Protein AF-A0A7C5SXS5-F1 (afdb_monomer)

Organism: NCBI:txid75906

Structure (mmCIF, N/CA/C/O backbone):
data_AF-A0A7C5SXS5-F1
#
_entry.id   AF-A0A7C5SXS5-F1
#
loop_
_atom_site.group_PDB
_atom_site.id
_atom_site.type_symbol
_atom_site.label_atom_id
_atom_site.label_alt_id
_atom_site.label_comp_id
_atom_site.label_asym_id
_atom_site.label_entity_id
_atom_site.label_seq_id
_atom_site.pdbx_PDB_ins_code
_atom_site.Cartn_x
_atom_site.Cartn_y
_atom_site.Cartn_z
_atom_site.occupancy
_atom_site.B_iso_or_equiv
_atom_site.auth_seq_id
_atom_site.auth_comp_id
_atom_site.auth_asym_id
_atom_site.auth_atom_id
_atom_site.pdbx_PDB_model_num
ATOM 1 N N . MET A 1 1 ? -8.457 -8.438 5.625 1.00 91.56 1 MET A N 1
ATOM 2 C CA . MET A 1 1 ? -7.623 -8.428 6.844 1.00 91.56 1 MET A CA 1
ATOM 3 C C . MET A 1 1 ? -8.124 -7.313 7.725 1.00 91.56 1 MET A C 1
ATOM 5 O O . MET A 1 1 ? -8.372 -6.216 7.226 1.00 91.56 1 MET A O 1
ATOM 9 N N . GLN A 1 2 ? -8.261 -7.585 9.014 1.00 95.12 2 GLN A N 1
ATOM 10 C CA . GLN A 1 2 ? -8.730 -6.604 9.985 1.00 95.12 2 GLN A CA 1
ATOM 11 C C . GLN A 1 2 ? -7.595 -5.692 10.436 1.00 95.12 2 GLN A C 1
ATOM 13 O O . GLN A 1 2 ? -6.434 -6.098 10.494 1.00 95.12 2 GLN A O 1
ATOM 18 N N . LEU A 1 3 ? -7.929 -4.460 10.819 1.00 94.81 3 LEU A N 1
ATOM 19 C CA . LEU A 1 3 ? -6.944 -3.490 11.305 1.00 94.81 3 LEU A CA 1
ATOM 20 C C . LEU A 1 3 ? -6.192 -3.978 12.556 1.00 94.81 3 LEU A C 1
ATOM 22 O O . LEU A 1 3 ? -5.013 -3.659 12.734 1.00 94.81 3 LEU A O 1
ATOM 26 N N . ARG A 1 4 ? -6.821 -4.807 13.399 1.00 96.25 4 ARG A N 1
ATOM 27 C CA . ARG A 1 4 ? -6.154 -5.456 14.542 1.00 96.25 4 ARG A CA 1
ATOM 28 C C . ARG A 1 4 ? -5.034 -6.427 14.154 1.00 96.25 4 ARG A C 1
ATOM 30 O O . ARG A 1 4 ? -4.135 -6.643 14.960 1.00 96.25 4 ARG A O 1
ATOM 37 N N . GLU A 1 5 ? -5.073 -6.996 12.949 1.00 96.56 5 GLU A N 1
ATOM 38 C CA . GLU A 1 5 ? -4.080 -7.968 12.461 1.00 96.56 5 GLU A CA 1
ATOM 39 C C . GLU A 1 5 ? -2.794 -7.294 11.966 1.00 96.56 5 GLU A C 1
ATOM 41 O O . GLU A 1 5 ? -1.768 -7.954 11.801 1.00 96.56 5 GLU A O 1
ATOM 46 N N . LEU A 1 6 ? -2.832 -5.978 11.742 1.00 96.69 6 LEU A N 1
A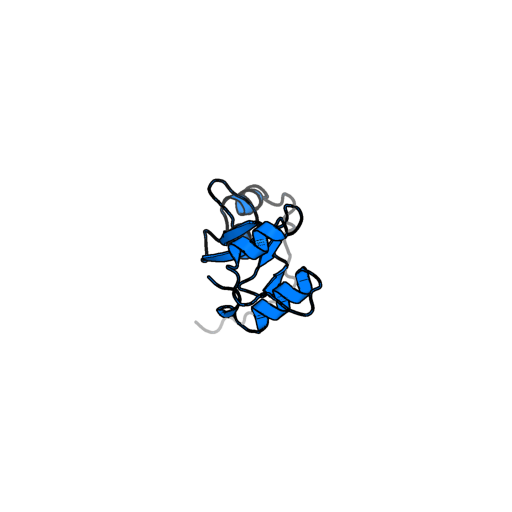TOM 47 C CA . LEU A 1 6 ? -1.654 -5.204 11.379 1.00 96.69 6 LEU A CA 1
ATOM 48 C C . LEU A 1 6 ? -0.628 -5.194 12.513 1.00 96.69 6 LEU A C 1
ATOM 50 O O . LEU A 1 6 ? -0.958 -5.291 13.696 1.00 96.69 6 LEU A O 1
ATOM 54 N N . SER A 1 7 ? 0.642 -5.018 12.164 1.00 97.38 7 SER A N 1
ATOM 55 C CA . SER A 1 7 ? 1.657 -4.722 13.174 1.00 97.38 7 SER A CA 1
ATOM 56 C C . SER A 1 7 ? 1.413 -3.347 13.808 1.00 97.38 7 SER A C 1
ATOM 58 O O . SER A 1 7 ? 0.763 -2.475 13.231 1.00 97.38 7 SER A O 1
ATOM 60 N N . GLU A 1 8 ? 1.968 -3.126 14.999 1.00 97.00 8 GLU A N 1
ATOM 61 C CA . GLU A 1 8 ? 1.890 -1.826 15.677 1.00 97.00 8 GLU A CA 1
ATOM 62 C C . GLU A 1 8 ? 2.439 -0.694 14.804 1.00 97.00 8 GLU A C 1
ATOM 64 O O . GLU A 1 8 ? 1.778 0.325 14.632 1.00 97.00 8 GLU A O 1
ATOM 69 N N . ARG A 1 9 ? 3.577 -0.929 14.142 1.00 97.69 9 ARG A N 1
ATOM 70 C CA . ARG A 1 9 ? 4.189 0.033 13.219 1.00 97.69 9 ARG A CA 1
ATOM 71 C C . ARG A 1 9 ? 3.250 0.431 12.076 1.00 97.69 9 ARG A C 1
ATOM 73 O O . ARG A 1 9 ? 3.174 1.603 11.733 1.00 97.69 9 ARG A O 1
ATOM 80 N N . GLN A 1 10 ? 2.524 -0.529 11.506 1.00 97.94 10 GLN A N 1
ATOM 81 C CA . GLN A 1 10 ? 1.567 -0.274 10.425 1.00 97.94 10 GLN A CA 1
ATOM 82 C C . GLN A 1 10 ? 0.352 0.520 10.898 1.00 97.94 10 GLN A C 1
ATOM 84 O O . GLN A 1 10 ? -0.133 1.390 10.181 1.00 97.94 10 GLN A O 1
ATOM 89 N N . ARG A 1 11 ? -0.126 0.244 12.115 1.00 97.75 11 ARG A N 1
ATOM 90 C CA . ARG A 1 11 ? -1.207 1.018 12.729 1.00 97.75 11 ARG A CA 1
ATOM 91 C C . ARG A 1 11 ? -0.784 2.463 12.979 1.00 97.75 11 ARG A C 1
ATOM 93 O O . ARG A 1 11 ? -1.505 3.371 12.589 1.00 97.75 11 ARG A O 1
ATOM 100 N N . GLU A 1 12 ? 0.391 2.684 13.559 1.00 97.94 12 GLU A N 1
ATOM 101 C CA . GLU A 1 12 ? 0.917 4.038 13.785 1.00 97.94 12 GLU A CA 1
ATOM 102 C C . GLU A 1 12 ? 1.178 4.789 12.471 1.00 97.94 12 GLU A C 1
ATOM 104 O O . GLU A 1 12 ? 0.922 5.988 12.369 1.00 97.94 12 GLU A O 1
ATOM 109 N N . PHE A 1 13 ? 1.599 4.076 11.425 1.00 98.00 13 PHE A N 1
ATOM 110 C CA . PHE A 1 13 ? 1.722 4.650 10.090 1.00 98.00 13 PHE A CA 1
ATOM 111 C C . PHE A 1 13 ? 0.370 5.131 9.544 1.00 98.00 13 PHE A C 1
ATOM 113 O O . PHE A 1 13 ? 0.255 6.283 9.141 1.00 98.00 13 PHE A O 1
ATOM 120 N N . LEU A 1 14 ? -0.677 4.299 9.603 1.00 97.50 14 LEU A N 1
ATOM 121 C CA . LEU A 1 14 ? -2.026 4.696 9.177 1.00 97.50 14 LEU A CA 1
ATOM 122 C C . LEU A 1 14 ? -2.571 5.875 9.995 1.00 97.50 14 LEU A C 1
ATOM 124 O O . LEU A 1 14 ? -3.161 6.789 9.427 1.00 97.50 14 LEU A O 1
ATOM 128 N N . LYS A 1 15 ? -2.354 5.879 11.314 1.00 97.44 15 LYS A N 1
ATOM 129 C CA . LYS A 1 15 ? -2.713 7.010 12.182 1.00 97.44 15 LYS A CA 1
ATOM 130 C C . LYS A 1 15 ? -2.033 8.302 11.751 1.00 97.44 15 LYS A C 1
ATOM 132 O O . LYS A 1 15 ? -2.683 9.337 11.715 1.00 97.44 15 LYS A O 1
ATOM 137 N N . THR A 1 16 ? -0.752 8.225 11.400 1.00 96.88 16 THR A N 1
ATOM 138 C CA . THR A 1 16 ? 0.021 9.380 10.932 1.00 96.88 16 THR A CA 1
ATOM 139 C C . THR A 1 16 ? -0.518 9.895 9.599 1.00 96.88 16 THR A C 1
ATOM 141 O O . THR A 1 16 ? -0.799 11.081 9.485 1.00 96.88 16 THR A O 1
ATOM 144 N N . VAL A 1 17 ? -0.727 9.007 8.620 1.00 96.38 17 VAL A N 1
ATOM 145 C CA . VAL A 1 17 ? -1.222 9.370 7.278 1.00 96.38 17 VAL A CA 1
ATOM 146 C C . VAL A 1 17 ? -2.612 10.012 7.332 1.00 96.38 17 VAL A C 1
ATOM 148 O O . VAL A 1 17 ? -2.881 10.957 6.601 1.00 96.38 17 VAL A O 1
ATOM 151 N N . PHE A 1 18 ? -3.499 9.524 8.204 1.00 96.12 18 PHE A N 1
ATOM 152 C CA . PHE A 1 18 ? -4.869 10.036 8.320 1.00 96.12 18 PHE A CA 1
ATOM 153 C C . PHE A 1 18 ? -5.079 11.033 9.470 1.00 96.12 18 PHE A C 1
ATOM 155 O O . PHE A 1 18 ? -6.227 11.396 9.729 1.00 96.12 18 PHE A O 1
ATOM 162 N N . GLU A 1 19 ? -4.009 11.443 10.159 1.00 96.38 19 GLU A N 1
ATOM 163 C CA . GLU A 1 19 ? -4.031 12.357 11.312 1.00 96.38 19 GLU A CA 1
ATOM 164 C C . GLU A 1 19 ? -5.034 11.934 12.410 1.00 96.38 19 GLU A C 1
ATOM 166 O O . GLU A 1 19 ? -5.878 12.709 12.862 1.00 96.38 19 GLU A O 1
ATOM 171 N N . MET A 1 20 ? -4.970 10.667 12.834 1.00 95.06 20 MET A N 1
ATOM 172 C CA . MET A 1 20 ? -5.895 10.067 13.807 1.00 95.06 20 MET A CA 1
ATOM 173 C C . MET A 1 20 ? -5.176 9.600 15.077 1.00 95.06 20 MET A C 1
ATOM 175 O O . MET A 1 20 ? -4.115 8.990 15.004 1.00 95.06 20 MET A O 1
ATOM 179 N N . GLU A 1 21 ? -5.790 9.791 16.247 1.00 93.25 21 GLU A N 1
ATOM 180 C CA . GLU A 1 21 ? -5.259 9.264 17.519 1.00 93.25 21 GLU A CA 1
ATOM 181 C C . GLU A 1 21 ? -5.517 7.753 17.676 1.00 93.25 21 GLU A C 1
ATOM 183 O O . GLU A 1 21 ? -4.649 6.990 18.118 1.00 93.25 21 GLU A O 1
ATOM 188 N N . GLU A 1 22 ? -6.700 7.294 17.256 1.00 93.19 22 GLU A N 1
ATOM 189 C CA . GLU A 1 22 ? -7.149 5.907 17.391 1.00 93.19 22 GLU A CA 1
ATOM 190 C C . GLU A 1 22 ? -7.632 5.323 16.059 1.00 93.19 22 GLU A C 1
ATOM 192 O O . GLU A 1 22 ? -8.213 6.016 15.224 1.00 93.19 22 GLU A O 1
ATOM 197 N N . LEU A 1 23 ? -7.398 4.020 15.868 1.00 94.44 23 LEU A N 1
ATOM 198 C CA . LEU A 1 23 ? -7.865 3.263 14.704 1.00 94.44 23 LEU A CA 1
ATOM 199 C C . LEU A 1 23 ? -9.029 2.344 15.092 1.00 94.44 23 LEU A C 1
ATOM 201 O O . LEU A 1 23 ? -8.961 1.705 16.144 1.00 94.44 23 LEU A O 1
ATOM 205 N N . PRO A 1 24 ? -10.049 2.189 14.231 1.00 94.44 24 PRO A N 1
ATOM 206 C CA . PRO A 1 24 ? -11.152 1.260 14.463 1.00 94.44 24 PRO A CA 1
ATOM 207 C C . PRO A 1 24 ? -10.695 -0.192 14.237 1.00 94.44 24 PRO A C 1
ATOM 209 O O . PRO A 1 24 ? -10.882 -0.760 13.168 1.00 94.44 24 PRO A O 1
ATOM 212 N N . LEU A 1 25 ? -10.066 -0.802 15.245 1.00 94.19 25 LEU A N 1
ATOM 213 C CA . LEU A 1 25 ? -9.347 -2.082 15.122 1.00 94.19 25 LEU A CA 1
ATOM 214 C C . LEU A 1 25 ? -10.189 -3.267 14.609 1.00 94.19 25 LEU A C 1
ATOM 216 O O . LEU A 1 25 ? -9.626 -4.193 14.020 1.00 94.19 25 LEU A O 1
ATOM 220 N N . ASP A 1 26 ? -11.506 -3.238 14.814 1.00 95.19 26 ASP A N 1
ATOM 221 C CA . ASP A 1 26 ? -12.432 -4.294 14.384 1.00 95.19 26 ASP A CA 1
ATOM 222 C C . ASP A 1 26 ? -12.904 -4.154 12.926 1.00 95.19 26 ASP A C 1
ATOM 224 O O . ASP A 1 26 ? -13.577 -5.045 12.410 1.00 95.19 26 ASP A O 1
ATOM 228 N N . GLN A 1 27 ? -12.553 -3.058 12.246 1.00 96.00 27 GLN A N 1
ATOM 229 C CA . GLN A 1 27 ? -12.907 -2.832 10.847 1.00 96.00 27 GLN A CA 1
ATOM 230 C C . GLN A 1 27 ? -11.928 -3.544 9.895 1.00 96.00 27 GLN A C 1
ATOM 232 O O . GLN A 1 27 ? -10.730 -3.673 10.177 1.00 96.00 27 GLN A O 1
ATOM 237 N N . GLU A 1 28 ? -12.426 -3.989 8.737 1.00 97.56 28 GLU A N 1
ATOM 238 C CA . GLU A 1 28 ? -11.582 -4.481 7.643 1.00 97.56 28 GLU A CA 1
ATOM 239 C C . GLU A 1 28 ? -10.738 -3.339 7.053 1.00 97.56 28 GLU A C 1
ATOM 241 O O . GLU A 1 28 ? -11.233 -2.239 6.803 1.00 97.56 28 GLU A O 1
ATOM 246 N N . LEU A 1 29 ? -9.455 -3.608 6.786 1.00 97.19 29 LEU A N 1
ATOM 247 C CA . LEU A 1 29 ? -8.505 -2.625 6.250 1.00 97.19 29 LEU A CA 1
ATOM 248 C C . LEU A 1 29 ? -9.008 -1.983 4.951 1.00 97.19 29 LEU A C 1
ATOM 250 O O . LEU A 1 29 ? -8.897 -0.774 4.773 1.00 97.19 29 LEU A O 1
ATOM 254 N N . GLU A 1 30 ? -9.545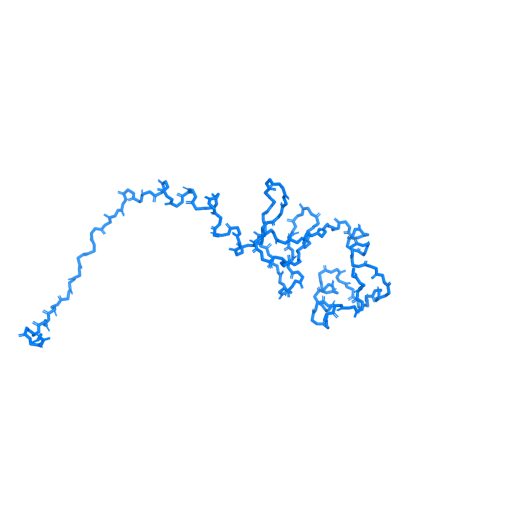 -2.789 4.037 1.00 96.81 30 GLU A N 1
ATOM 255 C CA . GLU A 1 30 ? -10.006 -2.307 2.735 1.00 96.81 30 GLU A CA 1
ATOM 256 C C . GLU A 1 30 ? -11.242 -1.409 2.872 1.00 96.81 30 GLU A C 1
ATOM 258 O O . GLU A 1 30 ? -11.319 -0.368 2.225 1.00 96.81 30 GLU A O 1
ATOM 263 N N . GLU A 1 31 ? -12.168 -1.742 3.774 1.00 97.25 31 GLU A N 1
ATOM 264 C CA . GLU A 1 31 ? -13.321 -0.889 4.085 1.00 97.25 31 GLU A CA 1
ATOM 265 C C . GLU A 1 31 ? -12.889 0.435 4.721 1.00 97.25 31 GLU A C 1
ATOM 267 O O . GLU A 1 31 ? -13.396 1.494 4.348 1.00 97.25 31 GLU A O 1
ATOM 272 N N . PHE A 1 32 ? -11.929 0.388 5.650 1.00 97.50 32 PHE A N 1
ATOM 273 C CA . PHE A 1 32 ? -11.372 1.584 6.273 1.00 97.50 32 PHE A CA 1
ATOM 274 C C . PHE A 1 32 ? -10.723 2.500 5.231 1.00 97.50 32 PHE A C 1
ATOM 276 O O . PHE A 1 32 ? -11.074 3.678 5.153 1.00 97.50 32 PHE A O 1
ATOM 283 N N . LEU A 1 33 ? -9.838 1.966 4.386 1.00 97.38 33 LEU A N 1
ATOM 284 C CA . LEU A 1 33 ? -9.172 2.743 3.339 1.00 97.38 33 LEU A CA 1
ATOM 285 C C . LEU A 1 33 ? -10.180 3.315 2.336 1.00 97.38 33 LEU A C 1
ATOM 287 O O . LEU A 1 33 ? -10.127 4.510 2.048 1.00 97.38 33 LEU A O 1
ATOM 291 N N . ASN A 1 34 ? -11.160 2.522 1.896 1.00 96.69 34 ASN A N 1
ATOM 292 C CA . ASN A 1 34 ? -12.219 2.996 1.003 1.00 96.69 34 ASN A CA 1
ATOM 293 C C . ASN A 1 34 ? -13.034 4.138 1.635 1.00 96.69 34 ASN A C 1
ATOM 295 O O . ASN A 1 34 ? -13.370 5.103 0.949 1.00 96.69 34 ASN A O 1
ATOM 299 N N . SER A 1 35 ? -13.306 4.085 2.947 1.00 95.88 35 SER A N 1
ATOM 300 C CA . SER A 1 35 ? -13.994 5.170 3.670 1.00 95.88 35 SER A CA 1
ATOM 301 C C . SER A 1 35 ? -13.193 6.477 3.711 1.00 95.88 35 SER A C 1
ATOM 303 O O . SER A 1 35 ? -13.769 7.556 3.841 1.00 95.88 35 SER A O 1
ATOM 305 N N . LYS A 1 36 ? -11.867 6.384 3.558 1.00 95.88 36 LYS A N 1
ATOM 306 C CA . LYS A 1 36 ? -10.937 7.512 3.439 1.00 95.88 36 LYS A CA 1
ATOM 307 C C . LYS A 1 36 ? -10.657 7.908 1.986 1.00 95.88 36 LYS A C 1
ATOM 309 O O . LYS A 1 36 ? -9.795 8.743 1.746 1.00 95.88 36 LYS A O 1
ATOM 314 N N . GLY A 1 37 ? -11.356 7.317 1.013 1.00 96.00 37 GLY A N 1
ATOM 315 C CA . GLY A 1 37 ? -11.127 7.575 -0.412 1.00 96.00 37 GLY A CA 1
ATOM 316 C C . GLY A 1 37 ? -9.852 6.934 -0.965 1.00 96.00 37 GLY A C 1
ATOM 317 O O . GLY A 1 37 ? -9.448 7.244 -2.084 1.00 96.00 37 GLY A O 1
ATOM 318 N N . CYS A 1 38 ? -9.225 6.039 -0.202 1.00 97.06 38 CYS A N 1
ATOM 319 C CA . CYS A 1 38 ? -8.026 5.323 -0.602 1.00 97.06 38 CYS A CA 1
ATOM 320 C C . CYS A 1 38 ? -8.372 3.961 -1.196 1.00 97.06 38 CYS A C 1
ATOM 322 O O . CYS A 1 38 ? -9.272 3.274 -0.717 1.00 97.06 38 CYS A O 1
ATOM 324 N N . LYS A 1 39 ? -7.592 3.521 -2.182 1.00 96.69 39 LYS A N 1
ATOM 325 C CA . LYS A 1 39 ? -7.694 2.173 -2.742 1.00 96.69 39 LYS A CA 1
ATOM 326 C C . LYS A 1 39 ? -6.454 1.356 -2.410 1.00 96.69 39 LYS A C 1
ATOM 328 O O . LYS A 1 39 ? -5.338 1.832 -2.598 1.00 96.69 39 LYS A O 1
ATOM 333 N N . LEU A 1 40 ? -6.661 0.125 -1.943 1.00 97.38 40 LEU A N 1
ATOM 334 C CA . LEU A 1 40 ? -5.603 -0.822 -1.595 1.00 97.38 40 LEU A CA 1
ATOM 335 C C . LEU A 1 40 ? -5.212 -1.692 -2.798 1.00 97.38 40 LEU A C 1
ATOM 337 O O . LEU A 1 40 ? -6.058 -2.162 -3.554 1.00 97.38 40 LEU A O 1
ATOM 341 N N . TYR A 1 41 ? -3.916 -1.939 -2.938 1.00 97.12 41 TYR A N 1
ATOM 342 C CA . TYR A 1 41 ? -3.310 -2.789 -3.950 1.00 97.12 41 TYR A CA 1
ATOM 343 C C . TYR A 1 41 ? -2.272 -3.704 -3.310 1.00 97.12 41 TYR A C 1
ATOM 345 O O . TYR A 1 41 ? -1.634 -3.364 -2.314 1.00 97.12 41 TYR A O 1
ATOM 353 N N . SER A 1 42 ? -2.053 -4.850 -3.946 1.00 97.56 42 SER A N 1
ATOM 354 C CA . SER A 1 42 ? -0.861 -5.662 -3.732 1.00 97.56 42 SER A CA 1
ATOM 355 C C . SER A 1 42 ? 0.068 -5.473 -4.928 1.00 97.56 42 SER A C 1
ATOM 357 O O . SER A 1 42 ? -0.357 -5.615 -6.076 1.00 97.56 42 SER A O 1
ATOM 359 N N . CYS A 1 43 ? 1.325 -5.112 -4.667 1.00 97.56 43 CYS A N 1
ATOM 360 C CA . CYS A 1 43 ? 2.336 -4.941 -5.701 1.00 97.56 43 CYS A CA 1
ATOM 361 C C . CYS A 1 43 ? 2.492 -6.236 -6.504 1.00 97.56 43 CYS A C 1
ATOM 363 O O . CYS A 1 43 ? 2.830 -7.278 -5.940 1.00 97.56 43 CYS A O 1
ATOM 365 N N . LEU A 1 44 ? 2.355 -6.155 -7.828 1.00 96.69 44 LEU A N 1
ATOM 366 C CA . LEU A 1 44 ? 2.441 -7.320 -8.715 1.00 96.69 44 LEU A CA 1
ATOM 367 C C . LEU A 1 44 ? 3.806 -8.030 -8.656 1.00 96.69 44 LEU A C 1
ATOM 369 O O . LEU A 1 44 ? 3.896 -9.219 -8.946 1.00 96.69 44 LEU A O 1
ATOM 373 N N . GLY A 1 45 ? 4.876 -7.313 -8.294 1.00 95.25 45 GLY A N 1
ATOM 374 C CA . GLY A 1 45 ? 6.235 -7.859 -8.267 1.00 95.25 45 GLY A CA 1
ATOM 375 C C . GLY A 1 45 ? 6.662 -8.476 -6.932 1.00 95.25 45 GLY A C 1
ATOM 376 O O . GLY A 1 45 ? 7.469 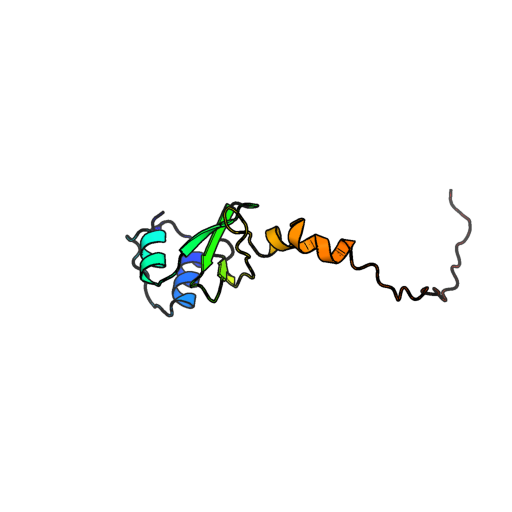-9.401 -6.926 1.00 95.25 45 GLY A O 1
ATOM 377 N N . CYS A 1 46 ? 6.174 -7.960 -5.801 1.00 96.81 46 CYS A N 1
ATOM 378 C CA . CYS A 1 46 ? 6.657 -8.366 -4.473 1.00 96.81 46 CYS A CA 1
ATOM 379 C C . CYS A 1 46 ? 5.557 -8.585 -3.427 1.00 96.81 46 CYS A C 1
ATOM 381 O O . CYS A 1 46 ? 5.869 -8.918 -2.287 1.00 96.81 46 CYS A O 1
ATOM 383 N N . GLY A 1 47 ? 4.288 -8.381 -3.781 1.00 97.19 47 GLY A N 1
ATOM 384 C CA . GLY A 1 47 ? 3.141 -8.595 -2.898 1.00 97.19 47 GLY A CA 1
ATOM 385 C C . GLY A 1 47 ? 2.923 -7.52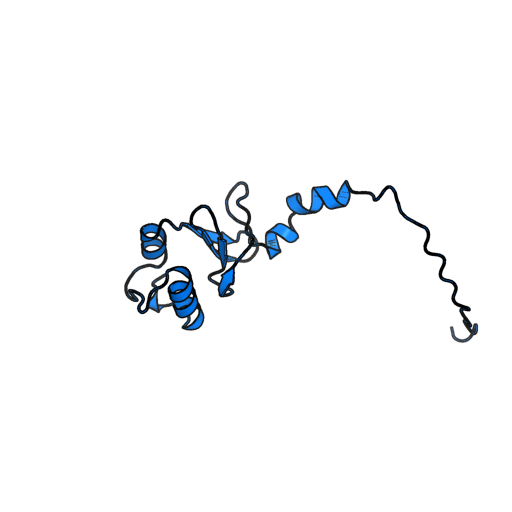0 -1.829 1.00 97.19 47 GLY A C 1
ATOM 386 O O . GLY A 1 47 ? 1.923 -7.585 -1.115 1.00 97.19 47 GLY A O 1
ATOM 387 N N . LYS A 1 48 ? 3.817 -6.526 -1.714 1.00 97.69 48 LYS A N 1
ATOM 388 C CA . LYS A 1 48 ? 3.691 -5.434 -0.734 1.00 97.69 48 LYS A CA 1
ATOM 389 C C . LYS A 1 48 ? 2.359 -4.704 -0.878 1.00 97.69 48 LYS A C 1
ATOM 391 O O . LYS A 1 48 ? 1.899 -4.463 -1.992 1.00 97.69 48 LYS A O 1
ATOM 396 N N . LEU A 1 49 ? 1.767 -4.363 0.259 1.00 97.94 49 LEU A N 1
ATOM 397 C CA . LEU A 1 49 ? 0.493 -3.667 0.346 1.00 97.94 49 LEU A CA 1
ATOM 398 C C . LEU A 1 49 ? 0.718 -2.170 0.190 1.00 97.94 49 LEU A C 1
ATOM 400 O O . LEU A 1 49 ? 1.476 -1.573 0.954 1.00 97.94 49 LEU A O 1
ATOM 404 N N . ILE A 1 50 ? 0.058 -1.581 -0.798 1.00 97.94 50 ILE A N 1
ATOM 405 C CA . ILE A 1 50 ? 0.185 -0.169 -1.151 1.00 97.94 50 ILE A CA 1
ATOM 406 C C . ILE A 1 50 ? -1.206 0.407 -1.292 1.00 97.94 50 ILE A C 1
ATOM 408 O O . ILE A 1 50 ? -2.068 -0.210 -1.912 1.00 97.94 50 ILE A O 1
ATOM 412 N N . PHE A 1 51 ? -1.427 1.584 -0.733 1.00 97.69 51 PHE A N 1
ATOM 413 C CA . PHE A 1 51 ? -2.680 2.300 -0.897 1.00 97.69 51 PHE A CA 1
ATOM 414 C C . PHE A 1 51 ? -2.428 3.703 -1.428 1.00 97.69 51 PHE A C 1
ATOM 416 O O . PHE A 1 51 ? -1.333 4.238 -1.274 1.00 97.69 51 PHE A O 1
ATOM 423 N N . HIS A 1 52 ? -3.423 4.266 -2.106 1.00 96.00 52 HIS A N 1
ATOM 424 C CA . HIS A 1 52 ? -3.332 5.611 -2.670 1.00 96.00 52 HIS A CA 1
ATOM 425 C C . HIS A 1 52 ? -4.698 6.293 -2.682 1.00 96.00 52 HIS A C 1
ATOM 427 O O . HIS A 1 52 ? -5.717 5.613 -2.823 1.00 96.00 52 HIS A O 1
ATOM 433 N N . ASP A 1 53 ? -4.714 7.619 -2.581 1.00 94.44 53 ASP A N 1
ATOM 434 C CA . ASP A 1 53 ? -5.912 8.479 -2.548 1.00 94.44 53 ASP A CA 1
ATOM 435 C C . ASP A 1 53 ? -6.208 9.170 -3.900 1.00 94.44 53 ASP A C 1
ATOM 437 O O . ASP A 1 53 ? -7.044 10.067 -3.998 1.00 94.44 53 ASP A O 1
ATOM 441 N N . ASN A 1 54 ? -5.548 8.703 -4.965 1.00 89.44 54 ASN A N 1
ATOM 442 C CA . ASN A 1 54 ? -5.455 9.298 -6.314 1.00 89.44 54 ASN A CA 1
ATOM 443 C C . ASN A 1 54 ? -4.463 10.460 -6.462 1.00 89.44 54 ASN A C 1
ATOM 445 O O . ASN A 1 54 ? -4.301 10.955 -7.579 1.00 89.44 54 ASN A O 1
ATOM 449 N N . TYR A 1 55 ? -3.769 10.847 -5.395 1.00 89.56 55 TYR A N 1
ATOM 450 C CA . TYR A 1 55 ? -2.712 11.849 -5.426 1.00 89.56 55 TYR A CA 1
ATOM 451 C C . TYR A 1 55 ? -1.370 11.256 -4.977 1.00 89.56 55 TYR A C 1
ATOM 453 O O . TYR A 1 55 ? -0.412 11.259 -5.751 1.00 89.56 55 TYR A O 1
ATOM 461 N N . GLU A 1 56 ? -1.327 10.664 -3.787 1.00 94.44 56 GLU A N 1
ATOM 462 C CA . GLU A 1 56 ? -0.131 10.088 -3.169 1.00 94.44 56 GLU A CA 1
ATOM 463 C C . GLU A 1 56 ? -0.254 8.575 -2.994 1.00 94.44 56 GLU A C 1
ATOM 465 O O . GLU A 1 56 ? -1.352 8.032 -2.884 1.00 94.44 56 GLU A O 1
ATOM 470 N N . PHE A 1 57 ? 0.889 7.884 -2.991 1.00 97.06 57 PHE A N 1
ATOM 471 C CA . PHE A 1 57 ? 0.975 6.451 -2.724 1.00 97.06 57 PHE A CA 1
ATOM 472 C C . PHE A 1 57 ? 1.748 6.210 -1.429 1.00 97.06 57 PHE A C 1
ATOM 474 O O . PHE A 1 57 ? 2.798 6.804 -1.186 1.00 97.06 57 PHE A O 1
ATOM 481 N N . TRP A 1 58 ? 1.267 5.252 -0.645 1.00 98.19 58 TRP A N 1
ATOM 482 C CA . TRP A 1 58 ? 1.880 4.838 0.609 1.00 98.19 58 TRP A CA 1
ATOM 483 C C . TRP A 1 58 ? 2.051 3.330 0.651 1.00 98.19 58 TRP A C 1
ATOM 485 O O . TRP A 1 58 ? 1.145 2.562 0.317 1.00 98.19 58 TRP A O 1
ATOM 495 N N . ASN A 1 59 ? 3.211 2.891 1.119 1.00 98.00 59 ASN A N 1
ATOM 496 C CA . ASN A 1 59 ? 3.532 1.487 1.289 1.00 98.00 59 ASN A CA 1
ATOM 497 C C . ASN A 1 59 ? 3.228 1.067 2.725 1.00 98.00 59 ASN A C 1
ATOM 499 O O . ASN A 1 59 ? 3.988 1.335 3.654 1.00 98.00 59 ASN A O 1
ATOM 503 N N . LEU A 1 60 ? 2.108 0.370 2.906 1.00 97.94 60 LEU A N 1
ATOM 504 C CA . LEU A 1 60 ? 1.691 -0.146 4.204 1.00 97.94 60 LEU A CA 1
ATOM 505 C C . LEU A 1 60 ? 2.617 -1.262 4.697 1.00 97.94 60 LEU A C 1
ATOM 507 O O . LEU A 1 60 ? 2.730 -1.477 5.897 1.00 97.94 60 LEU A O 1
ATOM 511 N N . THR A 1 61 ? 3.285 -2.005 3.816 1.00 97.12 61 THR A N 1
ATOM 512 C CA . THR A 1 61 ? 4.217 -3.053 4.257 1.00 97.12 61 THR A CA 1
ATOM 513 C C . THR A 1 61 ? 5.495 -2.463 4.854 1.00 97.12 61 THR A C 1
ATOM 515 O O . THR A 1 61 ? 5.932 -2.918 5.909 1.00 97.12 61 THR A O 1
ATOM 518 N N . ASP A 1 62 ? 6.064 -1.434 4.226 1.00 97.19 62 ASP A N 1
ATOM 519 C CA . ASP A 1 62 ? 7.318 -0.807 4.663 1.00 97.19 62 ASP A CA 1
ATOM 520 C C . ASP A 1 62 ? 7.109 0.421 5.571 1.00 97.19 62 ASP A C 1
ATOM 522 O O . ASP A 1 62 ? 8.056 0.853 6.235 1.00 97.19 62 ASP A O 1
ATOM 526 N N . CYS A 1 63 ? 5.874 0.930 5.657 1.00 97.75 63 CYS A N 1
ATOM 527 C CA . CYS A 1 63 ? 5.472 2.122 6.412 1.00 97.75 63 CYS A CA 1
ATOM 528 C C . CYS A 1 63 ? 6.230 3.383 5.965 1.00 97.75 63 CYS A C 1
ATOM 530 O O . CYS A 1 63 ? 6.925 4.009 6.769 1.00 97.75 63 CYS A O 1
ATOM 532 N N . CYS A 1 64 ? 6.142 3.709 4.675 1.00 96.25 64 CYS A N 1
ATOM 533 C CA . CYS A 1 64 ? 6.746 4.897 4.074 1.00 96.25 64 CYS A CA 1
ATOM 534 C C . CYS A 1 64 ? 5.910 5.413 2.897 1.00 96.25 64 CYS A C 1
ATOM 536 O O . CYS A 1 64 ? 5.068 4.685 2.359 1.00 96.25 64 CYS A O 1
ATOM 538 N N . ASP A 1 65 ? 6.189 6.642 2.474 1.00 95.56 65 ASP A N 1
ATOM 539 C CA . ASP A 1 65 ? 5.751 7.144 1.171 1.00 95.56 65 ASP A CA 1
ATOM 540 C C . ASP A 1 65 ? 6.373 6.282 0.066 1.00 95.56 65 ASP A C 1
ATOM 542 O O . ASP A 1 65 ? 7.481 5.754 0.216 1.00 95.56 65 ASP A O 1
ATOM 546 N N . ASP A 1 66 ? 5.652 6.096 -1.033 1.00 94.44 66 ASP A N 1
ATOM 547 C CA . ASP A 1 66 ? 6.091 5.250 -2.139 1.00 94.44 66 ASP A CA 1
ATOM 548 C C . ASP A 1 66 ? 5.841 5.976 -3.459 1.00 94.44 66 ASP A C 1
ATOM 550 O O . ASP A 1 66 ? 4.801 6.593 -3.652 1.00 94.44 66 ASP A O 1
ATOM 554 N N . ASN A 1 67 ? 6.763 5.888 -4.414 1.00 93.81 67 ASN A N 1
ATOM 555 C CA . ASN A 1 67 ? 6.540 6.403 -5.768 1.00 93.81 67 ASN A CA 1
ATOM 556 C C . ASN A 1 67 ? 6.011 5.309 -6.700 1.00 93.81 67 ASN A C 1
ATOM 558 O O . ASN A 1 67 ? 6.519 5.092 -7.806 1.00 93.81 67 ASN A O 1
ATOM 562 N N . SER A 1 68 ? 4.994 4.591 -6.228 1.00 94.38 68 SER A N 1
ATOM 563 C CA . SER 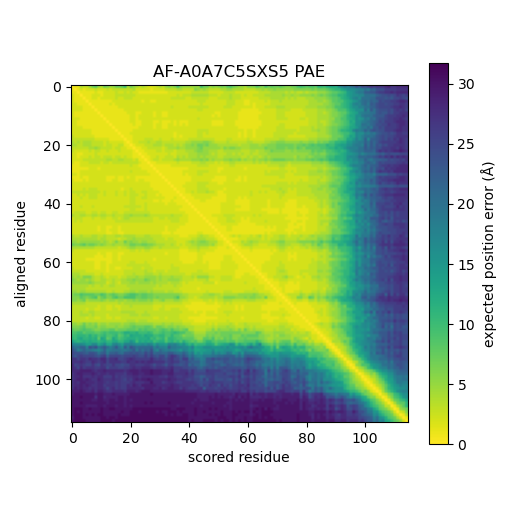A 1 68 ? 4.352 3.506 -6.960 1.00 94.38 68 SER A CA 1
ATOM 564 C C . SER A 1 68 ? 3.786 3.965 -8.301 1.00 94.38 68 SER A C 1
ATOM 566 O O . SER A 1 68 ? 3.434 5.130 -8.504 1.00 94.38 68 SER A O 1
ATOM 568 N N . LYS A 1 69 ? 3.659 3.020 -9.234 1.00 94.75 69 LYS A N 1
ATOM 569 C CA . LYS A 1 69 ? 3.054 3.261 -10.545 1.00 94.75 69 LYS A CA 1
ATOM 570 C C . LYS A 1 69 ? 1.932 2.282 -10.825 1.00 94.75 69 LYS A C 1
ATOM 572 O O . LYS A 1 69 ? 2.084 1.069 -10.667 1.00 94.75 69 LYS A O 1
ATOM 577 N N . LEU A 1 70 ? 0.812 2.838 -11.276 1.00 94.56 70 LEU A N 1
ATOM 578 C CA . LEU A 1 70 ? -0.265 2.077 -11.888 1.00 94.56 70 LEU A CA 1
ATOM 579 C C . LEU A 1 70 ? 0.190 1.639 -13.278 1.00 94.56 70 LEU A C 1
ATOM 581 O O . LEU A 1 70 ? 0.641 2.459 -14.076 1.00 94.56 70 LEU A O 1
ATOM 585 N N . VAL A 1 71 ? 0.071 0.346 -13.540 1.00 92.12 71 VAL A N 1
ATOM 586 C CA . VAL A 1 71 ? 0.416 -0.293 -14.811 1.00 92.12 71 VAL A CA 1
ATOM 587 C C . VAL A 1 71 ? -0.787 -1.082 -15.313 1.00 92.12 71 VAL A C 1
ATOM 589 O O . VAL A 1 71 ? -1.764 -1.290 -14.586 1.00 92.12 71 VAL A O 1
ATOM 592 N N . GLU A 1 72 ? -0.731 -1.552 -16.556 1.00 89.88 72 GLU A N 1
ATOM 593 C CA . GLU A 1 72 ? -1.765 -2.445 -17.072 1.00 89.88 72 GLU A CA 1
ATOM 594 C C . GLU A 1 72 ? -1.887 -3.689 -16.170 1.00 89.88 72 GLU A C 1
ATOM 596 O O . GLU A 1 72 ? -0.918 -4.410 -15.932 1.00 89.88 72 GLU A O 1
ATOM 601 N N . GLY A 1 73 ? -3.081 -3.910 -15.615 1.00 89.06 73 GLY A N 1
ATOM 602 C CA . GLY A 1 73 ? -3.370 -5.041 -14.730 1.00 89.06 73 GLY A CA 1
ATOM 603 C C . GLY A 1 73 ? -3.103 -4.824 -13.235 1.00 89.06 73 GLY A C 1
ATOM 604 O O . GLY A 1 73 ? -3.421 -5.720 -12.456 1.00 89.06 73 GLY A O 1
ATOM 605 N N . GLY A 1 74 ? -2.583 -3.671 -12.790 1.00 93.94 74 GLY A N 1
ATOM 606 C CA . GLY A 1 74 ? -2.443 -3.407 -11.353 1.00 93.94 74 GLY A CA 1
ATOM 607 C C . GLY A 1 74 ? -1.445 -2.314 -10.984 1.00 93.94 74 GLY A C 1
ATOM 608 O O . GLY A 1 74 ? -1.447 -1.227 -11.557 1.00 93.94 74 GLY A O 1
ATOM 609 N N . LEU A 1 75 ? -0.618 -2.593 -9.974 1.00 96.00 75 LEU A N 1
ATOM 610 C CA . LEU A 1 75 ? 0.313 -1.632 -9.387 1.00 96.00 75 LEU A CA 1
ATOM 611 C C . LEU A 1 75 ? 1.687 -2.264 -9.147 1.00 96.00 75 LEU A C 1
ATOM 613 O O . LEU A 1 75 ? 1.794 -3.409 -8.701 1.00 96.00 75 LEU A O 1
ATOM 617 N N . LEU A 1 76 ? 2.743 -1.493 -9.401 1.00 96.62 76 LEU A N 1
ATOM 618 C CA . LEU A 1 76 ? 4.113 -1.809 -9.010 1.00 96.62 76 LEU A CA 1
ATOM 619 C C . LEU A 1 76 ? 4.609 -0.784 -7.988 1.00 96.62 76 LEU A C 1
ATOM 621 O O . 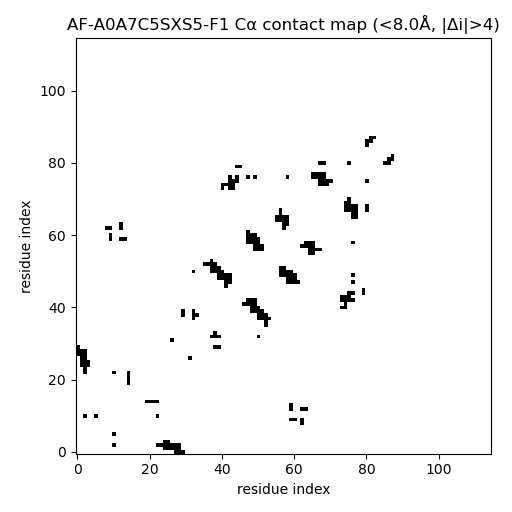LEU A 1 76 ? 4.497 0.418 -8.219 1.00 96.62 76 LEU A O 1
ATOM 625 N N . CYS A 1 77 ? 5.192 -1.268 -6.887 1.00 96.62 77 CYS A N 1
ATOM 626 C CA . CYS A 1 77 ? 5.891 -0.413 -5.926 1.00 96.62 77 CYS A CA 1
ATOM 627 C C . CYS A 1 77 ? 7.091 0.277 -6.572 1.00 96.62 77 CYS A C 1
ATOM 629 O O . CYS A 1 77 ? 7.608 -0.224 -7.573 1.00 96.62 77 CYS A O 1
ATOM 631 N N . GLU A 1 78 ? 7.587 1.356 -5.969 1.00 94.88 78 GLU A N 1
ATOM 632 C CA . GLU A 1 78 ? 8.735 2.120 -6.469 1.00 94.88 78 GLU A CA 1
ATOM 633 C C . GLU A 1 78 ? 9.914 1.219 -6.873 1.00 94.88 78 GLU A C 1
ATOM 635 O O . GLU A 1 78 ? 10.455 1.322 -7.975 1.00 94.88 78 GLU A O 1
ATOM 640 N N . VAL A 1 79 ? 10.264 0.253 -6.020 1.00 94.25 79 VAL A N 1
ATOM 641 C CA . VAL A 1 79 ? 11.387 -0.664 -6.263 1.00 94.25 79 VAL A CA 1
ATOM 642 C C . VAL A 1 79 ? 11.121 -1.602 -7.445 1.00 94.25 79 VAL A C 1
ATOM 644 O O . VAL A 1 79 ? 12.019 -1.864 -8.249 1.00 94.25 79 VAL A O 1
ATOM 647 N N . CYS A 1 80 ? 9.909 -2.152 -7.548 1.00 94.75 80 CYS A N 1
ATOM 648 C CA . CYS A 1 80 ? 9.549 -3.073 -8.626 1.00 94.75 80 CYS A CA 1
ATOM 649 C C . CYS A 1 80 ? 9.384 -2.333 -9.955 1.00 94.75 80 CYS A C 1
ATOM 651 O O . CYS A 1 80 ? 9.854 -2.823 -10.982 1.00 94.75 80 CYS A O 1
ATOM 653 N N . TYR A 1 81 ? 8.781 -1.144 -9.932 1.00 93.12 81 TYR A N 1
ATOM 654 C CA . TYR A 1 81 ? 8.669 -0.286 -11.101 1.00 93.12 81 TYR A CA 1
ATOM 655 C C . TYR A 1 81 ? 10.049 0.169 -11.581 1.00 93.12 81 TYR A C 1
ATOM 657 O O . TYR A 1 81 ? 10.331 0.070 -12.773 1.00 93.12 81 TYR A O 1
ATOM 665 N N . GLY A 1 82 ? 10.952 0.534 -10.665 1.00 89.31 82 GLY A N 1
ATOM 666 C CA . GLY A 1 82 ? 12.334 0.907 -10.978 1.00 89.31 82 GLY A CA 1
ATOM 667 C C . GLY A 1 82 ? 13.099 -0.153 -11.782 1.00 89.31 82 GLY A C 1
ATOM 668 O O . GLY A 1 82 ? 13.937 0.185 -12.617 1.00 89.31 82 GLY A O 1
ATOM 669 N N . LYS A 1 83 ? 12.769 -1.435 -11.574 1.00 87.88 83 LYS A N 1
ATOM 670 C CA . LYS A 1 83 ? 13.347 -2.595 -12.277 1.00 87.88 83 LYS A CA 1
ATOM 671 C C . LYS A 1 83 ? 12.537 -3.049 -13.496 1.00 87.88 83 LYS A C 1
ATOM 673 O O . LYS A 1 83 ? 12.950 -3.987 -14.177 1.00 87.88 83 LYS A O 1
ATOM 678 N N . SER A 1 84 ? 11.373 -2.453 -13.745 1.00 85.69 84 SER A N 1
ATOM 679 C CA . SER A 1 84 ? 10.495 -2.856 -14.841 1.00 85.69 84 SER A CA 1
ATOM 680 C C . SER A 1 84 ? 11.113 -2.510 -16.196 1.00 85.69 84 SER A C 1
ATOM 682 O O . SER A 1 84 ? 11.838 -1.524 -16.342 1.00 85.69 84 SER A O 1
ATOM 684 N N . ALA A 1 85 ? 10.795 -3.311 -17.217 1.00 81.44 85 ALA A N 1
ATOM 685 C CA . ALA A 1 85 ? 11.222 -3.025 -18.583 1.00 81.44 85 ALA A CA 1
ATOM 686 C C . ALA A 1 85 ? 10.717 -1.654 -19.052 1.00 81.44 85 ALA A C 1
ATOM 688 O O . ALA A 1 85 ? 11.413 -0.976 -19.793 1.00 81.44 85 ALA A O 1
ATOM 689 N N . GLU A 1 86 ? 9.530 -1.237 -18.608 1.00 77.50 86 GLU A N 1
ATOM 690 C CA . GLU A 1 86 ? 8.959 0.073 -18.914 1.00 77.50 86 GLU A CA 1
ATOM 691 C C . GLU A 1 86 ? 9.850 1.218 -18.424 1.00 77.50 86 GLU A C 1
ATOM 693 O O . GLU A 1 86 ? 10.232 2.063 -19.226 1.00 77.50 86 GLU A O 1
ATOM 698 N N . ASN A 1 87 ? 10.283 1.178 -17.163 1.00 81.12 87 ASN A N 1
ATOM 699 C CA . ASN A 1 87 ? 11.183 2.186 -16.600 1.00 81.12 87 ASN A CA 1
ATOM 700 C C . ASN A 1 87 ? 12.607 2.133 -17.196 1.00 81.12 87 ASN A C 1
ATOM 702 O O . ASN A 1 87 ? 13.309 3.140 -17.263 1.00 81.12 87 ASN A O 1
ATOM 706 N N . LEU A 1 88 ? 13.056 0.955 -17.643 1.00 77.94 88 LEU A N 1
ATOM 707 C CA . LEU A 1 88 ? 14.388 0.763 -18.233 1.00 77.94 88 LEU A CA 1
ATOM 708 C C . LEU A 1 88 ? 14.456 1.052 -19.741 1.00 77.94 88 LEU A C 1
ATOM 710 O O . LEU A 1 88 ? 15.559 1.178 -20.277 1.00 77.94 88 LEU A O 1
ATOM 714 N N . LYS A 1 89 ? 13.319 1.171 -20.443 1.00 70.19 89 LYS A N 1
ATOM 715 C CA . LYS A 1 89 ? 13.291 1.500 -21.883 1.00 70.19 89 LYS A CA 1
ATOM 716 C C . LYS A 1 89 ? 14.025 2.805 -22.173 1.00 70.19 89 LYS A C 1
ATOM 718 O O . LYS A 1 89 ? 14.803 2.857 -23.125 1.00 70.19 89 LYS A O 1
ATOM 723 N N . ASP A 1 90 ? 13.849 3.806 -21.315 1.00 59.56 90 ASP A N 1
ATOM 724 C CA . ASP A 1 90 ? 14.532 5.088 -21.463 1.00 59.56 90 ASP A CA 1
ATOM 725 C C . ASP A 1 90 ? 16.046 4.933 -21.304 1.00 59.56 90 ASP A C 1
ATOM 727 O O . ASP A 1 90 ? 16.794 5.478 -22.104 1.00 59.56 90 ASP A O 1
ATOM 731 N N . TRP A 1 91 ? 16.520 4.097 -20.375 1.00 61.38 91 TRP A N 1
ATOM 732 C CA . TRP A 1 91 ? 17.953 3.842 -20.172 1.00 61.38 91 TRP A CA 1
ATOM 733 C C . TRP A 1 91 ? 18.631 3.151 -21.359 1.00 61.38 91 TRP A C 1
ATOM 735 O O . TRP A 1 91 ? 19.782 3.450 -21.671 1.00 61.38 91 TRP A O 1
ATOM 745 N N . ILE A 1 92 ? 17.935 2.232 -22.032 1.00 59.78 92 ILE A N 1
ATOM 746 C CA . ILE A 1 92 ? 18.479 1.521 -23.200 1.00 59.78 92 ILE A CA 1
ATOM 747 C C . ILE A 1 92 ? 18.572 2.459 -24.414 1.00 59.78 92 ILE A C 1
ATOM 749 O O . ILE A 1 92 ? 19.504 2.351 -25.214 1.00 59.78 92 ILE A O 1
ATOM 753 N N . LEU A 1 93 ? 17.623 3.389 -24.547 1.00 55.69 93 LEU A N 1
ATOM 754 C CA . LEU A 1 93 ? 17.586 4.361 -25.641 1.00 55.69 93 LEU A CA 1
ATOM 755 C C . LEU A 1 93 ? 18.474 5.587 -25.376 1.00 55.69 93 LEU A C 1
ATOM 757 O O . LEU A 1 93 ? 18.949 6.216 -26.323 1.00 55.69 93 LEU A O 1
ATOM 761 N N . PHE A 1 94 ? 18.777 5.887 -24.111 1.00 57.44 94 PHE A N 1
ATOM 762 C CA . PHE A 1 94 ? 19.721 6.926 -23.715 1.00 57.44 94 PHE A CA 1
ATOM 763 C C . PHE A 1 94 ? 21.167 6.426 -23.842 1.00 57.44 94 PHE A C 1
ATOM 765 O O . PHE A 1 94 ? 21.876 6.238 -22.858 1.00 57.44 94 PHE A O 1
ATOM 772 N N . ARG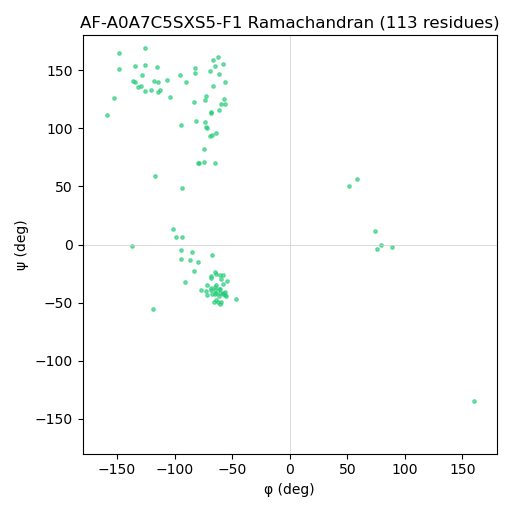 A 1 95 ? 21.662 6.238 -25.074 1.00 56.38 95 ARG A N 1
ATOM 773 C CA . ARG A 1 95 ? 23.117 6.271 -25.295 1.00 56.38 95 ARG A CA 1
ATOM 774 C C . ARG A 1 95 ? 23.577 7.710 -25.059 1.00 56.38 95 ARG A C 1
ATOM 776 O O . ARG A 1 95 ? 23.217 8.571 -25.863 1.00 56.38 95 ARG A O 1
ATOM 783 N N . PRO A 1 96 ? 24.386 8.009 -24.026 1.00 57.12 96 PRO A N 1
ATOM 784 C CA . PRO A 1 96 ? 24.913 9.352 -23.854 1.00 57.12 96 PRO A CA 1
ATOM 785 C C . PRO A 1 96 ? 25.772 9.685 -25.078 1.00 57.12 96 PRO A C 1
ATOM 787 O O . PRO A 1 96 ? 26.800 9.054 -25.316 1.00 57.12 96 PRO A O 1
ATOM 790 N N . THR A 1 97 ? 25.365 10.680 -25.866 1.00 59.84 97 THR A N 1
ATOM 791 C CA . THR A 1 97 ? 26.141 11.186 -27.015 1.00 59.84 97 THR A CA 1
ATOM 792 C C . THR A 1 97 ? 27.429 11.892 -26.586 1.00 59.84 97 THR A C 1
ATOM 794 O O . THR A 1 97 ? 28.283 12.189 -27.416 1.00 59.84 97 THR A O 1
ATOM 797 N N . TYR A 1 98 ? 27.597 12.122 -25.282 1.00 57.50 98 TYR A N 1
ATOM 798 C CA . TYR A 1 98 ? 28.755 12.759 -24.670 1.00 57.50 98 TYR A CA 1
ATOM 799 C C . TYR A 1 98 ? 29.478 11.790 -23.728 1.00 57.50 98 TYR A C 1
ATOM 801 O O . TYR A 1 98 ? 29.630 12.055 -22.538 1.00 57.50 98 TYR A O 1
ATOM 809 N N . MET A 1 99 ? 29.948 10.654 -24.245 1.00 61.19 99 MET A N 1
ATOM 810 C CA . MET A 1 99 ? 30.998 9.912 -23.549 1.00 61.19 99 MET A CA 1
ATOM 811 C C . MET A 1 99 ? 32.310 10.686 -23.700 1.00 61.19 99 MET A C 1
ATOM 813 O O . MET A 1 99 ? 32.946 10.647 -24.751 1.00 61.19 99 MET A O 1
ATOM 817 N N . LYS A 1 100 ? 32.715 11.427 -22.661 1.00 61.75 100 LYS A N 1
ATOM 818 C CA . LYS A 1 100 ? 34.088 11.938 -22.591 1.00 61.75 100 LYS A CA 1
ATOM 819 C C . LYS A 1 100 ? 35.013 10.763 -22.262 1.00 61.75 100 LYS A C 1
ATOM 821 O O . LYS A 1 100 ? 34.787 10.114 -21.240 1.00 61.75 100 LYS A O 1
ATOM 826 N N . PRO A 1 101 ? 36.048 10.487 -23.072 1.00 64.00 101 PRO A N 1
ATOM 827 C CA . PRO A 1 101 ? 37.086 9.556 -22.662 1.00 64.00 101 PRO A CA 1
ATOM 828 C C . PRO A 1 101 ? 37.726 10.087 -21.376 1.00 64.00 101 PRO A C 1
ATOM 830 O O . PRO A 1 101 ? 38.214 11.217 -21.325 1.00 64.00 101 PRO A O 1
ATOM 833 N N . VAL A 1 102 ? 37.667 9.288 -20.314 1.00 61.00 102 VAL A N 1
ATOM 834 C CA . VAL A 1 102 ? 38.378 9.578 -19.071 1.00 61.00 102 VAL A CA 1
ATOM 835 C C . VAL A 1 102 ? 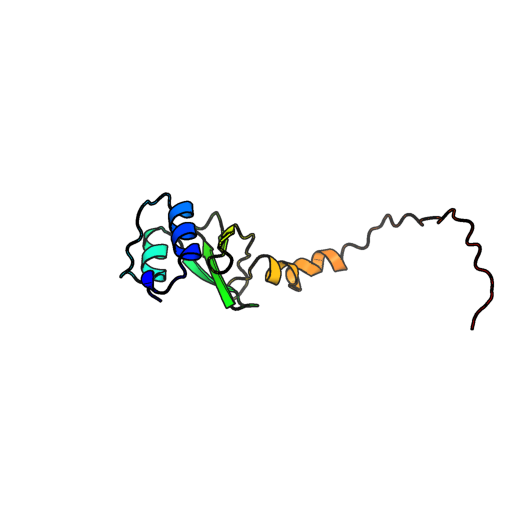39.819 9.126 -19.272 1.00 61.00 102 VAL A C 1
ATOM 837 O O . VAL A 1 102 ? 40.107 7.931 -19.290 1.00 61.00 102 VAL A O 1
ATOM 840 N N . GLU A 1 103 ? 40.734 10.077 -19.443 1.00 66.62 103 GLU A N 1
ATOM 841 C CA . GLU A 1 103 ? 42.162 9.793 -19.331 1.00 66.62 103 GLU A CA 1
ATOM 842 C C . GLU A 1 103 ? 42.506 9.607 -17.851 1.00 66.62 103 GLU A C 1
ATOM 844 O O . GLU A 1 103 ? 42.594 10.573 -17.089 1.00 66.62 103 GLU A O 1
ATOM 849 N N . PHE A 1 104 ? 42.726 8.364 -17.426 1.00 63.31 104 PHE A N 1
ATOM 850 C CA . PHE A 1 104 ? 43.320 8.098 -16.121 1.00 63.31 104 PHE A CA 1
ATOM 851 C C . PHE A 1 104 ? 44.787 8.543 -16.144 1.00 63.31 104 PHE A C 1
ATOM 853 O O . PHE A 1 104 ? 45.678 7.789 -16.526 1.00 63.31 104 PHE A O 1
ATOM 860 N N . ARG A 1 105 ? 45.064 9.781 -15.720 1.00 63.53 105 ARG A N 1
ATOM 861 C CA . ARG A 1 105 ? 46.436 10.240 -15.450 1.00 63.53 105 ARG A CA 1
ATOM 862 C C . ARG A 1 105 ? 46.905 9.720 -14.095 1.00 63.53 105 ARG A C 1
ATOM 864 O O . ARG A 1 105 ? 47.056 10.471 -13.139 1.00 63.53 105 ARG A O 1
ATOM 871 N N . GLY A 1 106 ? 47.136 8.415 -14.029 1.00 55.22 106 GLY A N 1
ATOM 872 C CA . GLY A 1 106 ? 47.872 7.761 -12.957 1.00 55.22 106 GLY A CA 1
ATOM 873 C C . GLY A 1 106 ? 49.077 7.047 -13.553 1.00 55.22 106 GLY A C 1
ATOM 874 O O . GLY A 1 106 ? 48.943 6.339 -14.548 1.00 55.22 106 GLY A O 1
ATOM 875 N N . LYS A 1 107 ? 50.262 7.215 -12.957 1.00 56.69 107 LYS A N 1
ATOM 876 C CA . LYS A 1 107 ? 51.363 6.278 -13.201 1.00 56.69 107 LYS A CA 1
ATOM 877 C C . LYS A 1 107 ? 50.944 4.950 -12.579 1.00 56.69 107 LYS A C 1
ATOM 879 O O . LYS A 1 107 ? 51.116 4.756 -11.378 1.00 56.69 107 LYS A O 1
ATOM 884 N N . PHE A 1 108 ? 50.361 4.059 -13.374 1.00 56.84 108 PHE A N 1
ATOM 885 C CA . PHE A 1 108 ? 50.309 2.654 -13.008 1.00 56.84 108 PHE A CA 1
ATOM 886 C C . PHE A 1 108 ? 51.755 2.161 -12.966 1.00 56.84 108 PHE A C 1
ATOM 888 O O . PHE A 1 108 ? 52.332 1.813 -13.990 1.00 56.84 108 PHE A O 1
ATOM 895 N N . ASN A 1 109 ? 52.355 2.149 -11.778 1.00 56.09 109 ASN A N 1
ATOM 896 C CA . ASN A 1 109 ? 53.456 1.237 -11.506 1.00 56.09 109 ASN A CA 1
ATOM 897 C C . ASN A 1 109 ? 52.835 -0.152 -11.329 1.00 56.09 109 ASN A C 1
ATOM 899 O O . ASN A 1 109 ? 52.732 -0.657 -10.215 1.00 56.09 109 ASN A O 1
ATOM 903 N N . ALA A 1 110 ? 52.356 -0.740 -12.425 1.00 55.34 110 ALA A N 1
ATOM 904 C CA . ALA A 1 110 ? 52.168 -2.176 -12.471 1.00 55.34 110 ALA A CA 1
ATOM 905 C C . ALA A 1 110 ? 53.579 -2.770 -12.537 1.00 55.34 110 ALA A C 1
ATOM 907 O O . ALA A 1 110 ? 54.244 -2.706 -13.568 1.00 55.34 110 ALA A O 1
ATOM 908 N N . SER A 1 111 ? 54.095 -3.244 -11.404 1.00 54.59 111 SER A N 1
ATOM 909 C CA . SER A 1 111 ? 55.220 -4.166 -11.440 1.00 54.59 111 SER A CA 1
ATOM 910 C C . SER A 1 111 ? 54.695 -5.472 -12.027 1.00 54.59 111 SER A C 1
ATOM 912 O O . SER A 1 111 ? 53.865 -6.122 -11.397 1.00 54.59 111 SER A O 1
ATOM 914 N N . ASP A 1 112 ? 55.163 -5.837 -13.218 1.00 54.97 112 ASP A N 1
ATOM 915 C CA . ASP A 1 112 ? 54.919 -7.134 -13.860 1.00 54.97 112 ASP A CA 1
ATOM 916 C C . ASP A 1 112 ? 55.558 -8.287 -13.059 1.00 54.97 112 ASP A C 1
ATOM 918 O O . ASP A 1 112 ? 56.562 -8.864 -13.472 1.00 54.97 112 ASP A O 1
ATOM 922 N N . ARG A 1 113 ? 55.008 -8.588 -11.881 1.00 48.16 113 ARG A N 1
ATOM 923 C CA . ARG A 1 113 ? 55.152 -9.815 -11.076 1.00 48.16 113 ARG A CA 1
ATOM 924 C C . ARG A 1 113 ? 53.920 -9.808 -10.162 1.00 48.16 113 ARG A C 1
ATOM 926 O O . ARG A 1 113 ? 53.793 -8.889 -9.368 1.00 48.16 113 ARG A O 1
ATOM 933 N N . GLU A 1 114 ? 52.930 -10.682 -10.272 1.00 47.66 114 GLU A N 1
ATOM 934 C CA . GLU A 1 114 ? 52.994 -12.142 -10.306 1.00 47.66 114 GLU A CA 1
ATOM 935 C C . GLU A 1 114 ? 51.791 -12.702 -11.095 1.00 47.66 114 GLU A C 1
ATOM 937 O O . GLU A 1 114 ? 50.637 -12.389 -10.794 1.00 47.66 114 GLU A O 1
ATOM 942 N N . LEU A 1 115 ? 52.094 -13.527 -12.101 1.00 37.72 115 LEU A N 1
ATOM 943 C CA . LEU A 1 115 ? 51.267 -14.630 -12.600 1.00 37.72 115 LEU A CA 1
ATOM 944 C C . LEU A 1 115 ? 51.959 -15.924 -12.166 1.00 37.72 115 LEU A C 1
ATOM 946 O O . LEU A 1 115 ? 53.214 -15.930 -12.209 1.00 37.72 115 LEU A O 1
#

Foldseek 3Di:
DFQLPADPLLQVLVCVVVVHPDDPRRDDPQVVQVVVCKHWFQAPPPRFIWIDNVPFIATSRVSGTWPKDADVPGIHTNVRCCVDPVVCVVVVVPPPPDPDPDDPPDPPPPPPDDD

Sequence (115 aa):
MQLRELSERQREFLKTVFEMEELPLDQELEEFLNSKGCKLYSCLGCGKLIFHDNYEFWNLTDCCDDNSKLVEGGLLCEVCYGKSAENLKDWILFRPTYMKPVEFRGK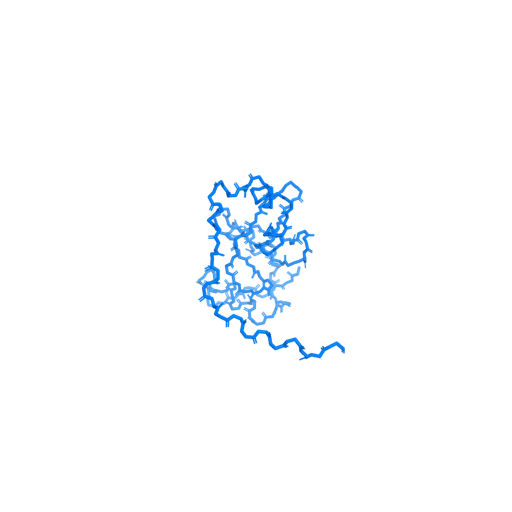FNASDREL

Radius of gyration: 22.92 Å; Cα contacts (8 Å, |Δi|>4): 134; chains: 1; bounding box: 69×27×44 Å

Secondary structure (DSSP, 8-state):
-BGGGS-HHHHHHHHHHTT-S---TTSBHHHHHHHTT-EEEE-TTT--EEEE-SS-EEETTTTEEE--EEETTEEE-HHHHHTSHHHHHHHHH---S------------------

pLDDT: mean 86.11, std 16.4, range [37.72, 98.19]

Mean predicted aligned error: 10.27 Å

Solvent-accessible surface area (backbone atoms only — not comparable to full-atom values): 7061 Å² total; per-residue (Å²): 105,42,46,63,75,48,54,70,67,40,50,54,41,52,26,60,78,68,75,42,97,74,75,72,43,88,40,43,44,64,62,53,35,46,74,70,58,24,50,78,43,55,19,78,77,76,60,45,40,33,36,31,60,89,82,56,38,34,25,58,69,80,55,44,82,38,74,50,43,81,49,95,95,49,36,26,42,40,72,49,37,65,70,29,70,76,62,42,49,59,61,72,70,56,68,71,92,76,75,73,84,79,79,78,92,60,89,77,79,73,66,97,71,85,133

Nearest PDB structures (foldseek):
  6lrb-assembly1_B  TM=6.359E-01  e=1.882E+00  Nitratiruptor phage NrS-1
  6lrb-assembly1_F  TM=6.374E-01  e=2.289E+00  Nitratiruptor phage NrS-1
  6lrb-assembly1_C  TM=6.340E-01  e=2.289E+00  Nitratiruptor phage NrS-1
  6k9e-assembly1_D  TM=6.294E-01  e=2.971E+00  Nitratiruptor phage NrS-1
  6k9c-assembly1_A  TM=5.989E-01  e=2.009E+00  Nitratiruptor phage NrS-1